Protein AF-A0A060T389-F1 (afdb_monomer_lite)

Foldseek 3Di:
DDDDDDDDPPPVPPPPPVVLVVVLVVVLVVLVVVLVVLVVVLVVLVVVLVVLVVVLVVLVVVCVVDVDPPSVVVNVVSVVVNVVSVVVVVVSVVVSVVSVVVNVVSVD

pLDDT: mean 77.0, std 16.51, range [38.56, 94.81]

Organism: Blastobotrys adeninivorans (NCBI:txid409370)

Radius of gyration: 28.36 Å; chains: 1; bounding box: 82×30×79 Å

Secondary structure (DSSP, 8-state):
-----------------HHHHHHHHHHHHHHHHHHHHHHHHHHHHHHHHHHHHHHHHHHHHHHHHS--TTHHHHHHHHHHHHHHHHHHHHHHHHHHHHHHHHHHHHH-

InterPro domains:
  IPR028119 Snapin/Pallidin/Snn1 [PF14712] (26-102)

Structure (mmCIF, N/CA/C/O backbone):
data_AF-A0A060T389-F1
#
_entry.id   AF-A0A060T389-F1
#
loop_
_atom_site.group_PDB
_atom_site.id
_atom_site.type_symbol
_atom_site.label_atom_id
_atom_site.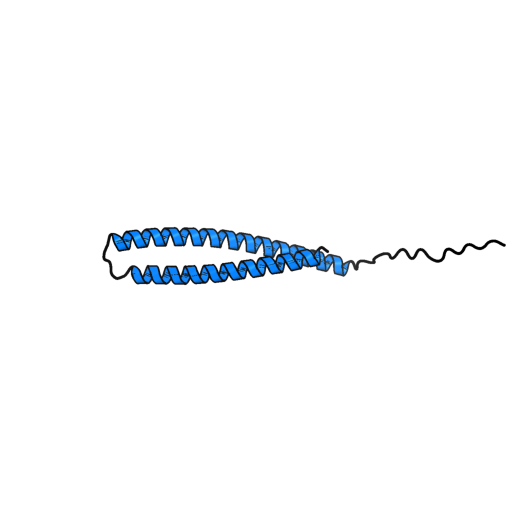label_alt_id
_atom_site.label_comp_id
_atom_site.label_asym_id
_atom_site.label_entity_id
_atom_site.label_seq_id
_atom_site.pdbx_PDB_ins_code
_atom_site.Cartn_x
_atom_site.Cartn_y
_atom_site.Cartn_z
_atom_site.occupancy
_atom_site.B_iso_or_equiv
_atom_site.auth_seq_id
_atom_site.auth_comp_id
_atom_site.auth_asym_id
_atom_site.auth_atom_id
_atom_site.pdbx_PDB_model_num
ATOM 1 N N . MET A 1 1 ? 60.316 -21.127 -50.802 1.00 41.75 1 MET A N 1
ATOM 2 C CA . MET A 1 1 ? 58.850 -21.303 -50.830 1.00 41.75 1 MET A CA 1
ATOM 3 C C . MET A 1 1 ? 58.353 -20.951 -49.443 1.00 41.75 1 MET A C 1
ATOM 5 O O . MET A 1 1 ? 58.579 -21.729 -48.529 1.00 41.75 1 MET A O 1
ATOM 9 N N . SER A 1 2 ? 57.808 -19.750 -49.267 1.00 38.56 2 SER A N 1
ATOM 10 C CA . SER A 1 2 ? 57.327 -19.272 -47.969 1.00 38.56 2 SER A CA 1
ATOM 11 C C . SER A 1 2 ? 55.813 -19.157 -48.042 1.00 38.56 2 SER A C 1
ATOM 13 O O . SER A 1 2 ? 55.300 -18.319 -48.778 1.00 38.56 2 SER A O 1
ATOM 15 N N . SER A 1 3 ? 55.112 -20.024 -47.314 1.00 43.28 3 SER A N 1
ATOM 16 C CA . SER A 1 3 ? 53.719 -19.803 -46.938 1.00 43.28 3 SER A CA 1
ATOM 17 C C . SER A 1 3 ? 53.703 -19.112 -45.582 1.00 43.28 3 SER A C 1
ATOM 19 O O . SER A 1 3 ? 54.318 -19.620 -44.649 1.00 43.28 3 SER A O 1
ATOM 21 N N . SER A 1 4 ? 52.963 -18.021 -45.448 1.00 43.56 4 SER A N 1
ATOM 22 C CA . SER A 1 4 ? 52.203 -17.756 -44.226 1.00 43.56 4 SER A CA 1
ATOM 23 C C . SER A 1 4 ? 51.201 -16.662 -44.542 1.00 43.56 4 SER A C 1
ATOM 25 O O . SER A 1 4 ? 51.562 -15.494 -44.658 1.00 43.56 4 SER A O 1
ATOM 27 N N . GLY A 1 5 ? 49.953 -17.075 -44.748 1.00 51.19 5 GLY A N 1
ATOM 28 C CA . GLY A 1 5 ? 48.824 -16.168 -44.703 1.00 51.19 5 GLY A CA 1
ATOM 29 C C . GLY A 1 5 ? 48.592 -15.707 -43.269 1.00 51.19 5 GLY A C 1
ATOM 30 O O . GLY A 1 5 ? 48.737 -16.488 -42.332 1.00 51.19 5 GLY A O 1
ATOM 31 N N . THR A 1 6 ? 48.206 -14.449 -43.131 1.00 44.44 6 THR A N 1
ATOM 32 C CA . THR A 1 6 ? 47.409 -13.946 -42.013 1.00 44.44 6 THR A CA 1
ATOM 33 C C . THR A 1 6 ? 46.466 -12.918 -42.614 1.00 44.44 6 THR A C 1
ATOM 35 O O . THR A 1 6 ? 46.791 -11.738 -42.738 1.00 44.44 6 THR A O 1
ATOM 38 N N . ASP A 1 7 ? 45.335 -13.434 -43.090 1.00 42.34 7 ASP A N 1
ATOM 39 C CA . ASP A 1 7 ? 44.126 -12.665 -43.330 1.00 42.34 7 ASP A CA 1
ATOM 40 C C . ASP A 1 7 ? 43.680 -12.031 -42.008 1.00 42.34 7 ASP A C 1
ATOM 42 O O . ASP A 1 7 ? 43.430 -12.729 -41.029 1.00 42.34 7 ASP A O 1
ATOM 46 N N . SER A 1 8 ? 43.533 -10.708 -42.040 1.00 44.94 8 SER A N 1
ATOM 47 C CA . SER A 1 8 ? 42.365 -10.018 -41.497 1.00 44.94 8 SER A CA 1
ATOM 48 C C . SER A 1 8 ? 42.048 -10.218 -40.003 1.00 44.94 8 SER A C 1
ATOM 50 O O . SER A 1 8 ? 41.047 -10.845 -39.649 1.00 44.94 8 SER A O 1
ATOM 52 N N . ASP A 1 9 ? 42.783 -9.518 -39.134 1.00 41.03 9 ASP A N 1
ATOM 53 C CA . ASP A 1 9 ? 42.228 -9.043 -37.860 1.00 41.03 9 ASP A CA 1
ATOM 54 C C . ASP A 1 9 ? 41.140 -7.993 -38.159 1.00 41.03 9 ASP A C 1
ATOM 56 O O . ASP A 1 9 ? 41.403 -6.793 -38.260 1.00 41.03 9 ASP A O 1
ATOM 60 N N . VAL A 1 10 ? 39.895 -8.445 -38.354 1.00 46.59 10 VAL A N 1
ATOM 61 C CA . VAL A 1 10 ? 38.722 -7.562 -38.284 1.00 46.59 10 VAL A CA 1
ATOM 62 C C . VAL A 1 10 ? 38.490 -7.259 -36.812 1.00 46.59 10 VAL A C 1
ATOM 64 O O . VAL A 1 10 ? 37.716 -7.931 -36.126 1.00 46.59 10 VAL A O 1
ATOM 67 N N . GLU A 1 11 ? 39.181 -6.237 -36.321 1.00 42.41 11 GLU A N 1
ATOM 68 C CA . GLU A 1 11 ? 38.820 -5.559 -35.088 1.00 42.41 11 GLU A CA 1
ATOM 69 C C . GLU A 1 11 ? 37.392 -5.033 -35.272 1.00 42.41 11 GLU A C 1
ATOM 71 O O . GLU A 1 11 ? 37.126 -4.057 -35.974 1.00 42.41 11 GLU A O 1
ATOM 76 N N . SER A 1 12 ? 36.437 -5.789 -34.733 1.00 41.72 12 SER A N 1
ATOM 77 C CA . SER A 1 12 ? 35.024 -5.442 -34.737 1.00 41.72 12 SER A CA 1
ATOM 78 C C . SER A 1 12 ? 34.844 -4.274 -33.779 1.00 41.72 12 SER A C 1
ATOM 80 O O . SER A 1 12 ? 34.484 -4.456 -32.619 1.00 41.72 12 SER A O 1
ATOM 82 N N . THR A 1 13 ? 35.143 -3.069 -34.259 1.00 44.03 13 THR A N 1
ATOM 83 C CA . THR A 1 13 ? 34.809 -1.816 -33.592 1.00 44.03 13 THR A CA 1
ATOM 84 C C . THR A 1 13 ? 33.298 -1.790 -33.440 1.00 44.03 13 THR A C 1
ATOM 86 O O . THR A 1 13 ? 32.573 -1.457 -34.380 1.00 44.03 13 THR A O 1
ATOM 89 N N . ILE A 1 14 ? 32.821 -2.198 -32.262 1.00 51.94 14 ILE A N 1
ATOM 90 C CA . ILE A 1 14 ? 31.433 -2.066 -31.835 1.00 51.94 14 ILE A CA 1
ATOM 91 C C . ILE A 1 14 ? 31.124 -0.575 -31.922 1.00 51.94 14 ILE A C 1
ATOM 93 O O . ILE A 1 14 ? 31.463 0.211 -31.039 1.00 51.94 14 ILE A O 1
ATOM 97 N N . THR A 1 15 ? 30.533 -0.170 -33.037 1.00 48.59 15 THR A N 1
ATOM 98 C CA . THR A 1 15 ? 30.063 1.189 -33.258 1.00 48.59 15 THR A CA 1
ATOM 99 C C . THR A 1 15 ? 28.778 1.300 -32.449 1.00 48.59 15 THR A C 1
ATOM 101 O O . THR A 1 15 ? 27.683 1.074 -32.954 1.00 48.59 15 THR A O 1
ATOM 104 N N . GLN A 1 16 ? 28.915 1.522 -31.139 1.00 57.31 16 GLN A N 1
ATOM 105 C CA . GLN A 1 16 ? 27.773 1.849 -30.296 1.00 57.31 16 GLN A CA 1
ATOM 106 C C . GLN A 1 16 ? 27.207 3.171 -30.807 1.00 57.31 16 GLN A C 1
ATOM 108 O O . GLN A 1 16 ? 27.879 4.201 -30.768 1.00 57.31 16 GLN A O 1
ATOM 113 N N . ASP A 1 17 ? 25.991 3.120 -31.345 1.00 66.25 17 ASP A N 1
ATOM 114 C CA . ASP A 1 17 ? 25.284 4.296 -31.829 1.00 66.25 17 ASP A CA 1
ATOM 115 C C . ASP A 1 17 ? 25.155 5.311 -30.673 1.00 66.25 17 ASP A C 1
ATOM 117 O O . ASP A 1 17 ? 24.538 5.000 -29.645 1.00 66.25 17 ASP A O 1
ATOM 121 N N . PRO A 1 18 ? 25.735 6.519 -30.791 1.00 66.19 18 PRO A N 1
ATOM 122 C CA . PRO A 1 18 ? 25.688 7.519 -29.729 1.00 66.19 18 PRO A CA 1
ATOM 123 C C . PRO A 1 18 ? 24.251 7.943 -29.408 1.00 66.19 18 PRO A C 1
ATOM 125 O O . PRO A 1 18 ? 23.957 8.305 -28.268 1.00 66.19 18 PRO A O 1
ATOM 128 N N . THR A 1 19 ? 23.324 7.849 -30.366 1.00 69.31 19 THR A N 1
ATOM 129 C CA . THR A 1 19 ? 21.905 8.119 -30.104 1.00 69.31 19 THR A CA 1
ATOM 130 C C . THR A 1 19 ? 21.264 7.021 -29.257 1.00 69.31 19 THR A C 1
ATOM 132 O O . THR A 1 19 ? 20.494 7.337 -28.348 1.00 69.31 19 THR A O 1
ATOM 135 N N . ALA A 1 20 ? 21.652 5.756 -29.455 1.00 67.56 20 ALA A N 1
ATOM 136 C CA . ALA A 1 20 ? 21.224 4.642 -28.613 1.00 67.56 20 ALA A CA 1
ATOM 137 C C . ALA A 1 20 ? 21.775 4.761 -27.184 1.00 67.56 20 ALA A C 1
ATOM 139 O O . ALA A 1 20 ? 21.023 4.569 -26.234 1.00 67.56 20 ALA A O 1
ATOM 140 N N . LEU A 1 21 ? 23.040 5.164 -27.013 1.00 69.69 21 LEU A N 1
ATOM 141 C CA . LEU A 1 21 ? 23.635 5.414 -25.690 1.00 69.69 21 LEU A CA 1
ATOM 142 C C . LEU A 1 21 ? 22.937 6.560 -24.944 1.00 69.69 21 LEU A C 1
ATOM 144 O O . LEU A 1 21 ? 22.666 6.455 -23.749 1.00 69.69 21 LEU A O 1
ATOM 148 N N . THR A 1 22 ? 22.598 7.639 -25.651 1.00 70.75 22 THR A N 1
ATOM 149 C CA . THR A 1 22 ? 21.903 8.789 -25.051 1.00 70.75 22 THR A CA 1
ATOM 150 C C . THR A 1 22 ? 20.462 8.431 -24.671 1.00 70.75 22 THR A C 1
ATOM 152 O O . THR A 1 22 ? 19.989 8.808 -23.601 1.00 70.75 22 THR A O 1
ATOM 155 N N . ALA A 1 23 ? 19.766 7.659 -25.514 1.00 68.50 23 ALA A N 1
ATOM 156 C CA . ALA A 1 23 ? 18.433 7.146 -25.208 1.00 68.50 23 ALA A CA 1
ATOM 157 C C . ALA A 1 23 ? 18.450 6.174 -24.015 1.00 68.50 23 ALA A C 1
ATOM 159 O O . ALA A 1 23 ? 17.561 6.238 -23.167 1.00 68.50 23 ALA A O 1
ATOM 160 N N . GLN A 1 24 ? 19.478 5.325 -23.916 1.00 71.31 24 GLN A N 1
ATOM 161 C CA . GLN A 1 24 ? 19.679 4.411 -22.792 1.00 71.31 24 GLN A CA 1
ATOM 162 C C . GLN A 1 24 ? 19.907 5.175 -21.481 1.00 71.31 24 GLN A C 1
ATOM 164 O O . GLN A 1 24 ? 19.241 4.891 -20.491 1.00 71.31 24 GLN A O 1
ATOM 169 N N . ALA A 1 25 ? 20.774 6.193 -21.493 1.00 70.94 25 ALA A N 1
ATOM 170 C CA . ALA A 1 25 ? 21.052 7.027 -20.324 1.00 70.94 25 ALA A CA 1
ATOM 171 C C . ALA A 1 25 ? 19.802 7.783 -19.836 1.00 70.94 25 ALA A C 1
ATOM 173 O O . ALA A 1 25 ? 19.508 7.805 -18.643 1.00 70.94 25 ALA A O 1
ATOM 174 N N . LEU A 1 26 ? 19.006 8.337 -20.760 1.00 70.19 26 LEU A N 1
ATOM 175 C CA . LEU A 1 26 ? 17.736 8.995 -20.424 1.00 70.19 26 LEU A CA 1
ATOM 176 C C . LEU A 1 26 ? 16.707 8.021 -19.824 1.00 70.19 26 LEU A C 1
ATOM 178 O O . LEU A 1 26 ? 15.930 8.400 -18.942 1.00 70.19 26 LEU A O 1
ATOM 182 N N . LEU A 1 27 ? 16.682 6.771 -20.299 1.00 76.81 27 LEU A N 1
ATOM 183 C CA . LEU A 1 27 ? 15.834 5.717 -19.741 1.00 76.81 27 LEU A CA 1
ATOM 184 C C . LEU A 1 27 ? 16.309 5.295 -18.348 1.00 76.81 27 LEU A C 1
ATOM 186 O O . LEU A 1 27 ? 15.468 5.140 -17.463 1.00 76.81 27 LEU A O 1
ATOM 190 N N . ASP A 1 28 ? 17.618 5.161 -18.140 1.00 77.25 28 ASP A N 1
ATOM 191 C CA . ASP A 1 28 ? 18.215 4.814 -16.848 1.00 77.25 28 ASP A CA 1
ATOM 192 C C . ASP A 1 28 ? 17.918 5.872 -15.777 1.00 77.25 28 ASP A C 1
ATOM 194 O O . ASP A 1 28 ? 17.426 5.521 -14.700 1.00 77.25 28 ASP A O 1
ATOM 198 N N . ASP A 1 29 ? 18.088 7.160 -16.092 1.00 79.56 29 ASP A N 1
ATOM 199 C CA . ASP A 1 29 ? 17.771 8.266 -15.178 1.00 79.56 29 ASP A CA 1
ATOM 200 C C . ASP A 1 29 ? 16.279 8.280 -14.802 1.00 79.56 29 ASP A C 1
ATOM 202 O O . ASP A 1 29 ? 15.897 8.432 -13.636 1.00 79.56 29 ASP A O 1
ATOM 206 N N . SER A 1 30 ? 15.399 8.071 -15.787 1.00 80.12 30 SER A N 1
ATOM 207 C CA . SER A 1 30 ? 13.950 8.008 -15.560 1.00 80.12 30 SER A CA 1
ATOM 208 C C . SER A 1 30 ? 13.552 6.812 -14.686 1.00 80.12 30 SER A C 1
ATOM 210 O O . SER A 1 30 ? 12.687 6.917 -13.801 1.00 80.12 30 SER A O 1
ATOM 212 N N . LEU A 1 31 ? 14.205 5.667 -14.899 1.00 81.44 31 LEU A N 1
ATOM 213 C CA . LEU A 1 31 ? 13.987 4.443 -14.139 1.00 81.44 31 LEU A CA 1
ATOM 214 C C . LEU A 1 31 ? 14.475 4.590 -12.694 1.00 81.44 31 LEU A C 1
ATOM 216 O O . LEU A 1 31 ? 13.813 4.116 -11.767 1.00 81.44 31 LEU A O 1
ATOM 220 N N . GLU A 1 32 ? 15.600 5.272 -12.489 1.00 82.31 32 GLU A N 1
ATOM 221 C CA . GLU A 1 32 ? 16.151 5.564 -11.170 1.00 82.31 32 GLU A CA 1
ATOM 222 C C . GLU A 1 32 ? 15.243 6.505 -10.374 1.00 82.31 32 GLU A C 1
ATOM 224 O O . GLU A 1 32 ? 14.857 6.178 -9.248 1.00 82.31 32 GLU A O 1
ATOM 229 N N . ILE A 1 33 ? 14.790 7.607 -10.980 1.00 85.19 33 ILE A N 1
ATOM 230 C CA . ILE A 1 33 ? 13.823 8.525 -10.357 1.00 85.19 33 ILE A CA 1
ATOM 231 C C . ILE A 1 33 ? 12.534 7.780 -9.983 1.00 85.19 33 ILE A C 1
ATOM 233 O O . ILE A 1 33 ? 11.967 7.984 -8.905 1.00 85.19 33 ILE A O 1
ATOM 237 N N . THR A 1 34 ? 12.061 6.885 -10.854 1.00 82.81 34 THR A N 1
ATOM 238 C CA . THR A 1 34 ? 10.864 6.077 -10.587 1.00 82.81 34 THR A CA 1
ATOM 239 C C . THR A 1 34 ? 11.085 5.105 -9.426 1.00 82.81 34 THR A C 1
ATOM 241 O O . THR A 1 34 ? 10.211 4.969 -8.567 1.00 82.81 34 THR A O 1
ATOM 244 N N . ALA A 1 35 ? 12.255 4.468 -9.348 1.00 82.38 35 ALA A N 1
ATOM 245 C CA . ALA A 1 35 ? 12.607 3.573 -8.251 1.00 82.38 35 ALA A CA 1
ATOM 246 C C . ALA A 1 35 ? 12.703 4.312 -6.907 1.00 82.38 35 ALA A C 1
ATOM 248 O O . ALA A 1 35 ? 12.152 3.839 -5.913 1.00 82.38 35 ALA A O 1
ATOM 249 N N . GLN A 1 36 ? 13.308 5.502 -6.885 1.00 87.62 36 GLN A N 1
ATOM 250 C CA . GLN A 1 36 ? 13.364 6.341 -5.685 1.00 87.62 36 GLN A CA 1
ATOM 251 C C . GLN A 1 36 ? 11.957 6.738 -5.213 1.00 87.62 36 GLN A C 1
ATOM 253 O O . GLN A 1 36 ? 11.629 6.587 -4.035 1.00 87.62 36 GLN A O 1
ATOM 258 N N . ARG A 1 37 ? 11.076 7.161 -6.132 1.00 89.75 37 ARG A N 1
ATOM 259 C CA . ARG A 1 37 ? 9.674 7.491 -5.807 1.00 89.75 37 ARG A CA 1
ATOM 260 C C . ARG A 1 37 ? 8.909 6.295 -5.243 1.00 89.75 37 ARG A C 1
ATOM 262 O O . ARG A 1 37 ? 8.152 6.453 -4.284 1.00 89.75 37 ARG A O 1
ATOM 269 N N . LEU A 1 38 ? 9.111 5.104 -5.808 1.00 87.38 38 LEU A N 1
ATOM 270 C CA . LEU A 1 38 ? 8.518 3.863 -5.301 1.00 87.38 38 LEU A CA 1
ATOM 271 C C . LEU A 1 38 ? 9.006 3.537 -3.891 1.00 87.38 38 LEU A C 1
ATOM 273 O O . LEU A 1 38 ? 8.195 3.208 -3.027 1.00 87.38 38 LEU A O 1
ATOM 277 N N . GLN A 1 39 ? 10.299 3.710 -3.630 1.00 86.69 39 GLN A N 1
ATOM 278 C CA . GLN A 1 39 ? 10.875 3.491 -2.309 1.00 86.69 39 GLN A CA 1
ATOM 279 C C . GLN A 1 39 ? 10.293 4.456 -1.266 1.00 86.69 39 GLN A C 1
ATOM 281 O O . GLN A 1 39 ? 9.899 4.024 -0.179 1.00 86.69 39 GLN A O 1
ATOM 286 N N . THR A 1 40 ? 10.163 5.745 -1.599 1.00 89.94 40 THR A N 1
ATOM 287 C CA . THR A 1 40 ? 9.497 6.731 -0.732 1.00 89.94 40 THR A CA 1
ATOM 288 C C . THR A 1 40 ? 8.038 6.355 -0.474 1.00 89.94 40 THR A C 1
ATOM 290 O O . THR A 1 40 ? 7.577 6.400 0.670 1.00 89.94 40 THR A O 1
ATOM 293 N N . LEU A 1 41 ? 7.311 5.930 -1.512 1.00 90.81 41 LEU A N 1
ATOM 294 C CA . LEU A 1 41 ? 5.920 5.501 -1.383 1.00 90.81 41 LEU A CA 1
ATOM 295 C C . LEU A 1 41 ? 5.794 4.272 -0.475 1.00 90.81 41 LEU A C 1
ATOM 297 O O . LEU A 1 41 ? 4.933 4.241 0.404 1.00 90.81 41 LEU A O 1
ATOM 301 N N . ARG A 1 42 ? 6.685 3.291 -0.628 1.00 89.38 42 ARG A N 1
ATOM 302 C CA . ARG A 1 42 ? 6.727 2.085 0.203 1.00 89.38 42 ARG A CA 1
ATOM 303 C C . ARG A 1 42 ? 6.998 2.414 1.672 1.00 89.38 42 ARG A C 1
ATOM 305 O O . ARG A 1 42 ? 6.338 1.861 2.552 1.00 89.38 42 ARG A O 1
ATOM 312 N N . ALA A 1 43 ? 7.923 3.334 1.947 1.00 88.69 43 ALA A N 1
ATOM 313 C CA . ALA A 1 43 ? 8.192 3.806 3.304 1.00 88.69 43 ALA A CA 1
ATOM 314 C C . ALA A 1 43 ? 6.964 4.508 3.916 1.00 88.69 43 ALA A C 1
ATOM 316 O O . ALA A 1 43 ? 6.585 4.220 5.052 1.00 88.69 43 ALA A O 1
ATOM 317 N N . SER A 1 44 ? 6.287 5.360 3.141 1.00 91.88 44 SER A N 1
ATOM 318 C CA . SER A 1 44 ? 5.044 6.016 3.565 1.00 91.88 44 SER A CA 1
ATOM 319 C C . SER A 1 44 ? 3.932 5.004 3.870 1.00 91.88 44 SER A C 1
ATOM 321 O O . SER A 1 44 ? 3.296 5.077 4.922 1.00 91.88 44 SER A O 1
ATOM 323 N N . GLN A 1 45 ? 3.745 3.997 3.012 1.00 90.00 45 GLN A N 1
ATOM 324 C CA . GLN A 1 45 ? 2.763 2.929 3.221 1.00 90.00 45 GLN A CA 1
ATOM 325 C C . GLN A 1 45 ? 3.056 2.100 4.477 1.00 90.00 45 GLN A C 1
ATOM 327 O O . GLN A 1 45 ? 2.124 1.732 5.193 1.00 90.00 45 GLN A O 1
ATOM 332 N N . ALA A 1 46 ? 4.329 1.831 4.781 1.00 91.94 46 ALA A N 1
ATOM 333 C CA . ALA A 1 46 ? 4.724 1.152 6.016 1.00 91.94 46 ALA A CA 1
ATOM 334 C C . ALA A 1 46 ? 4.407 1.997 7.267 1.00 91.94 46 ALA A C 1
ATOM 336 O O . ALA A 1 46 ? 3.898 1.471 8.264 1.00 91.94 46 ALA A O 1
ATOM 337 N N . GLY A 1 47 ? 4.635 3.313 7.194 1.00 92.56 47 GLY A N 1
ATOM 338 C CA . GLY A 1 47 ? 4.252 4.259 8.244 1.00 92.56 47 GLY A CA 1
ATOM 339 C C . GLY A 1 47 ? 2.739 4.283 8.479 1.00 92.56 47 GLY A C 1
ATOM 340 O O . GLY A 1 47 ? 2.284 4.113 9.611 1.00 92.56 47 GLY A O 1
ATOM 341 N N . LEU A 1 48 ? 1.950 4.396 7.407 1.00 92.62 48 LEU A N 1
ATOM 342 C CA . LEU A 1 48 ? 0.485 4.378 7.472 1.00 92.62 48 LEU A CA 1
ATOM 343 C C . LEU A 1 48 ? -0.057 3.051 8.018 1.00 92.62 48 LEU A C 1
ATOM 345 O O . LEU A 1 48 ? -0.969 3.051 8.843 1.00 92.62 48 LEU A O 1
ATOM 349 N N . ALA A 1 49 ? 0.521 1.916 7.618 1.00 92.19 49 ALA A N 1
ATOM 350 C CA . ALA A 1 49 ? 0.137 0.609 8.148 1.00 92.19 49 ALA A CA 1
ATOM 351 C C . ALA A 1 49 ? 0.380 0.511 9.663 1.00 92.19 49 ALA A C 1
ATOM 353 O O . ALA A 1 49 ? -0.457 -0.019 10.396 1.00 92.19 49 ALA A O 1
ATOM 354 N N . THR A 1 50 ? 1.496 1.064 10.141 1.00 93.88 50 THR A N 1
ATOM 355 C CA . THR A 1 50 ? 1.803 1.140 11.576 1.00 93.88 50 THR A CA 1
ATOM 356 C C . THR A 1 50 ? 0.776 1.995 12.318 1.00 93.88 50 THR A C 1
ATOM 358 O O . THR A 1 50 ? 0.232 1.558 13.330 1.00 93.88 50 THR A O 1
ATOM 361 N N . GLN A 1 51 ? 0.449 3.177 11.789 1.00 93.50 51 GLN A N 1
ATOM 362 C CA . GLN A 1 51 ? -0.561 4.062 12.379 1.00 93.50 51 GLN A CA 1
ATOM 363 C C . GLN A 1 51 ? -1.950 3.409 12.429 1.00 93.50 51 GLN A C 1
ATOM 365 O O . GLN A 1 51 ? -2.628 3.504 13.450 1.00 93.50 51 GLN A O 1
ATOM 370 N N . LEU A 1 52 ? -2.350 2.690 11.374 1.00 94.81 52 LEU A N 1
ATOM 371 C CA . LEU A 1 52 ? -3.613 1.946 11.343 1.00 94.81 52 LEU A CA 1
ATOM 372 C C . LEU A 1 52 ? -3.660 0.836 12.396 1.00 94.81 52 LEU A C 1
ATOM 374 O O . LEU A 1 52 ? -4.684 0.676 13.053 1.00 94.81 52 LEU A O 1
ATOM 378 N N . ASN A 1 53 ? -2.564 0.095 12.591 1.00 92.38 53 ASN A N 1
ATOM 379 C CA . ASN A 1 53 ? -2.503 -0.940 13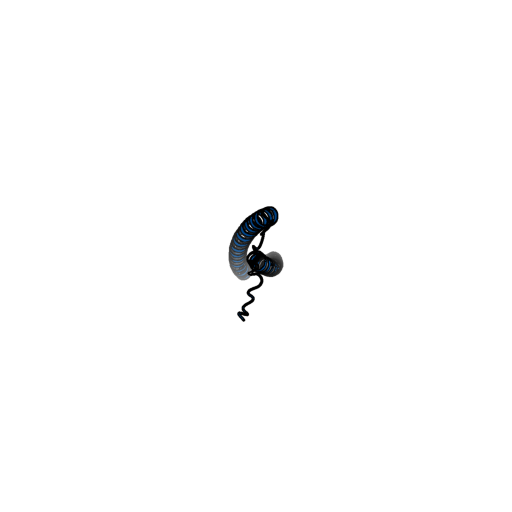.626 1.00 92.38 53 ASN A CA 1
ATOM 380 C C . ASN A 1 53 ? -2.622 -0.341 15.038 1.00 92.38 53 ASN A C 1
ATOM 382 O O . ASN A 1 53 ? -3.332 -0.896 15.870 1.00 92.38 53 ASN A O 1
ATOM 386 N N . ILE A 1 54 ? -1.987 0.808 15.297 1.00 93.94 54 ILE A N 1
ATOM 387 C CA . ILE A 1 54 ? -2.123 1.519 16.581 1.00 93.94 54 ILE A CA 1
ATOM 388 C C . ILE A 1 54 ? -3.571 1.974 16.799 1.00 93.94 54 ILE A C 1
ATOM 390 O O . ILE A 1 54 ? -4.091 1.879 17.909 1.00 93.94 54 ILE A O 1
ATOM 394 N N . LEU A 1 55 ? -4.229 2.480 15.753 1.00 92.69 55 LEU A N 1
ATOM 395 C CA . LEU A 1 55 ? -5.609 2.948 15.851 1.00 92.69 55 LEU A CA 1
ATOM 396 C C . LEU A 1 55 ? -6.588 1.793 16.103 1.00 92.69 55 LEU A C 1
ATOM 398 O O . LEU A 1 55 ? -7.490 1.939 16.921 1.00 92.69 55 LEU A O 1
ATOM 402 N N . LEU A 1 56 ? -6.372 0.648 15.448 1.00 91.69 56 LEU A N 1
ATOM 403 C CA . LEU A 1 56 ? -7.113 -0.593 15.688 1.00 91.69 56 LEU A CA 1
ATOM 404 C C . LEU A 1 56 ? -7.004 -1.042 17.146 1.00 91.69 56 LEU A C 1
ATOM 406 O O . LEU A 1 56 ? -8.029 -1.233 17.786 1.00 91.69 56 LEU A O 1
ATOM 410 N N . ASP A 1 57 ? -5.785 -1.129 17.684 1.00 90.19 57 ASP A N 1
ATOM 411 C CA . ASP A 1 57 ? -5.553 -1.544 19.075 1.00 90.19 57 ASP A CA 1
ATOM 412 C C . ASP A 1 57 ? -6.230 -0.593 20.078 1.00 90.19 57 ASP A C 1
ATOM 414 O O . ASP A 1 57 ? -6.830 -1.023 21.063 1.00 90.19 57 ASP A O 1
ATOM 418 N N . ARG A 1 58 ? -6.200 0.720 19.809 1.00 88.75 58 ARG A N 1
ATOM 419 C CA . ARG A 1 58 ? -6.905 1.710 20.639 1.00 88.75 58 ARG A CA 1
ATOM 420 C C . ARG A 1 58 ? -8.422 1.559 20.567 1.00 88.75 58 ARG A C 1
ATOM 422 O O . ARG A 1 58 ? -9.074 1.654 21.602 1.00 88.75 58 ARG A O 1
ATOM 429 N N . LEU A 1 59 ? -8.976 1.347 19.374 1.00 85.12 59 LEU A N 1
ATOM 430 C CA . LEU A 1 59 ? -10.416 1.167 19.185 1.00 85.12 59 LEU A CA 1
ATOM 431 C C . LEU A 1 59 ? -10.910 -0.131 19.812 1.00 85.12 59 LEU A C 1
ATOM 433 O O . LEU A 1 59 ? -11.948 -0.114 20.455 1.00 85.12 59 LEU A O 1
ATOM 437 N N . GLU A 1 60 ? -10.158 -1.221 19.691 1.00 82.56 60 GLU A N 1
ATOM 438 C CA . GLU A 1 60 ? -10.495 -2.505 20.305 1.00 82.56 60 GLU A CA 1
ATOM 439 C C . GLU A 1 60 ? -10.499 -2.407 21.837 1.00 82.56 60 GLU A C 1
ATOM 441 O O . GLU A 1 60 ? -11.451 -2.835 22.487 1.00 82.56 60 GLU A O 1
ATOM 446 N N . LYS A 1 61 ? -9.495 -1.744 22.427 1.00 82.94 61 LYS A N 1
ATOM 447 C CA . LYS A 1 61 ? -9.477 -1.456 23.871 1.00 82.94 61 LYS A CA 1
ATOM 448 C C . LYS A 1 61 ? -10.654 -0.584 24.304 1.00 82.94 61 LYS A C 1
ATOM 450 O O . LYS A 1 61 ? -11.218 -0.810 25.372 1.00 82.94 61 LYS A O 1
ATOM 455 N N . TYR A 1 62 ? -11.031 0.400 23.491 1.00 77.62 62 TYR A N 1
ATOM 456 C CA . TYR A 1 62 ? -12.161 1.278 23.783 1.00 77.62 62 TYR A CA 1
ATOM 457 C C . TYR A 1 62 ? -13.510 0.550 23.642 1.00 77.62 62 TYR A C 1
ATOM 459 O O . TYR A 1 62 ? -14.378 0.717 24.492 1.00 77.62 62 TYR A O 1
ATOM 467 N N . ASP A 1 63 ? -13.678 -0.311 22.639 1.00 73.75 63 ASP A N 1
ATOM 468 C CA . ASP A 1 63 ? -14.868 -1.156 22.450 1.00 73.75 63 ASP A CA 1
ATOM 469 C C . ASP A 1 63 ? -15.052 -2.152 23.610 1.00 73.75 63 ASP A C 1
ATOM 471 O O . ASP A 1 63 ? -16.154 -2.361 24.114 1.00 73.75 63 ASP A O 1
ATOM 475 N N . GLN A 1 64 ? -13.950 -2.709 24.126 1.00 71.56 64 GLN A N 1
ATOM 476 C CA . GLN A 1 64 ? -13.975 -3.588 25.301 1.00 71.56 64 GLN A CA 1
ATOM 477 C C . GLN A 1 64 ? -14.341 -2.846 26.600 1.00 71.56 64 GLN A C 1
ATOM 479 O O . GLN A 1 64 ? -14.985 -3.421 27.480 1.00 71.56 64 GLN A O 1
ATOM 484 N N . GLN A 1 65 ? -13.935 -1.579 26.737 1.00 68.88 65 GLN A N 1
ATOM 485 C CA . GLN A 1 65 ? -14.193 -0.749 27.925 1.00 68.88 65 GLN A CA 1
ATOM 486 C C . GLN A 1 65 ? -15.561 -0.061 27.899 1.00 68.88 65 GLN A C 1
ATOM 488 O O . GLN A 1 65 ? -16.122 0.260 28.948 1.00 68.88 65 GLN A O 1
ATOM 493 N N . THR A 1 66 ? -16.125 0.135 26.713 1.00 59.78 66 THR A N 1
ATOM 494 C CA . THR A 1 66 ? -17.382 0.844 26.505 1.00 59.78 66 THR A CA 1
ATOM 495 C C . THR A 1 66 ? -18.230 -0.001 25.571 1.00 59.78 66 THR A C 1
ATOM 497 O O . THR A 1 66 ? -17.919 -0.081 24.393 1.00 59.78 66 THR A O 1
ATOM 500 N N . LYS A 1 67 ? -19.310 -0.619 26.082 1.00 59.38 67 LYS A N 1
ATOM 501 C CA . LYS A 1 67 ? -20.314 -1.366 25.289 1.00 59.38 67 LYS A CA 1
ATOM 502 C C . LYS A 1 67 ? -21.068 -0.428 24.328 1.00 59.38 67 LYS A C 1
ATOM 504 O O . LYS A 1 67 ? -22.265 -0.194 24.485 1.00 59.38 67 LYS A O 1
ATOM 509 N N . LEU A 1 68 ? -20.364 0.166 23.375 1.00 58.16 68 LEU A N 1
ATOM 510 C CA . LEU A 1 68 ? -20.871 1.133 22.417 1.00 58.16 68 LEU A CA 1
ATOM 511 C C . LEU A 1 68 ? -21.040 0.420 21.081 1.00 58.16 68 LEU A C 1
ATOM 513 O O . LEU A 1 68 ? -20.088 -0.006 20.442 1.00 58.16 68 LEU A O 1
ATOM 517 N N . ARG A 1 69 ? -22.300 0.302 20.668 1.00 58.78 69 ARG A N 1
ATOM 518 C CA . ARG A 1 69 ? -22.771 -0.487 19.523 1.00 58.78 69 ARG A CA 1
ATOM 519 C C . ARG A 1 69 ? -22.217 -0.031 18.154 1.00 58.78 69 ARG A C 1
ATOM 521 O O . ARG A 1 69 ? -22.459 -0.720 17.173 1.00 58.78 69 ARG A O 1
ATOM 528 N N . ASP A 1 70 ? -21.442 1.058 18.098 1.00 66.44 70 ASP A N 1
ATOM 529 C CA . ASP A 1 70 ? -21.045 1.755 16.862 1.00 66.44 70 ASP A CA 1
ATOM 530 C C . ASP A 1 70 ? -19.540 1.688 16.507 1.00 66.44 70 ASP A C 1
ATOM 532 O O . ASP A 1 70 ? -19.134 2.187 15.454 1.00 66.44 70 ASP A O 1
ATOM 536 N N . ILE A 1 71 ? -18.675 1.064 17.323 1.00 72.06 71 ILE A N 1
ATOM 537 C CA . ILE A 1 71 ? -17.238 0.940 16.981 1.00 72.06 71 ILE A CA 1
ATOM 538 C C . ILE A 1 71 ? -16.944 -0.251 16.066 1.00 72.06 71 ILE A C 1
ATOM 540 O O . ILE A 1 71 ? -16.052 -0.157 15.219 1.00 72.06 71 ILE A O 1
ATOM 544 N N . SER A 1 72 ? -17.749 -1.312 16.149 1.00 75.06 72 SER A N 1
ATOM 545 C CA . SER A 1 72 ? -17.716 -2.472 15.244 1.00 75.06 72 SER A CA 1
ATO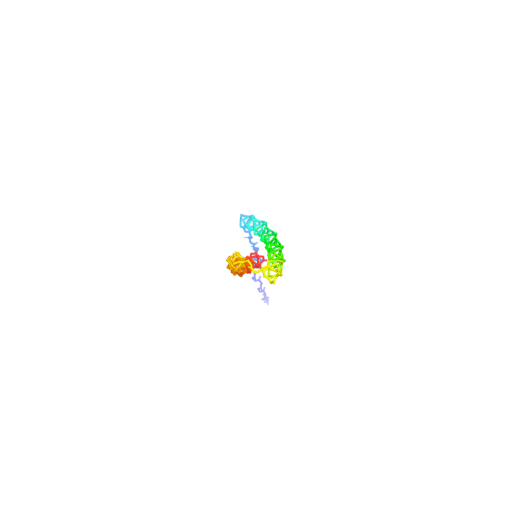M 546 C C . SER A 1 72 ? -17.613 -2.066 13.766 1.00 75.06 72 SER A C 1
ATOM 548 O O . SER A 1 72 ? -16.737 -2.541 13.040 1.00 75.06 72 SER A O 1
ATOM 550 N N . ASP A 1 73 ? -18.443 -1.117 13.327 1.00 80.69 73 ASP A N 1
ATOM 551 C CA . ASP A 1 73 ? -18.467 -0.657 11.934 1.00 80.69 73 ASP A CA 1
ATOM 552 C C . ASP A 1 73 ? -17.183 0.079 11.541 1.00 80.69 73 ASP A C 1
ATOM 554 O O . ASP A 1 73 ? -16.707 -0.017 10.406 1.00 80.69 73 ASP A O 1
ATOM 558 N N . THR A 1 74 ? -16.594 0.810 12.487 1.00 80.56 74 THR A N 1
ATOM 559 C CA . THR A 1 74 ? -15.320 1.504 12.285 1.00 80.56 74 THR A CA 1
ATOM 560 C C . THR A 1 74 ? -14.172 0.499 12.197 1.00 80.56 74 THR A C 1
ATOM 562 O O . THR A 1 74 ? -13.349 0.597 11.287 1.00 80.56 74 THR A O 1
ATOM 565 N N . ILE A 1 75 ? -14.157 -0.519 13.062 1.00 82.94 75 ILE A N 1
ATOM 566 C CA . ILE A 1 75 ? -13.189 -1.623 13.017 1.00 82.94 75 ILE A CA 1
ATOM 567 C C . ILE A 1 75 ? -13.284 -2.363 11.676 1.00 82.94 75 ILE A C 1
ATOM 569 O O . ILE A 1 75 ? -12.265 -2.563 11.011 1.00 82.94 75 ILE A O 1
ATOM 573 N N . ALA A 1 76 ? -14.497 -2.689 11.220 1.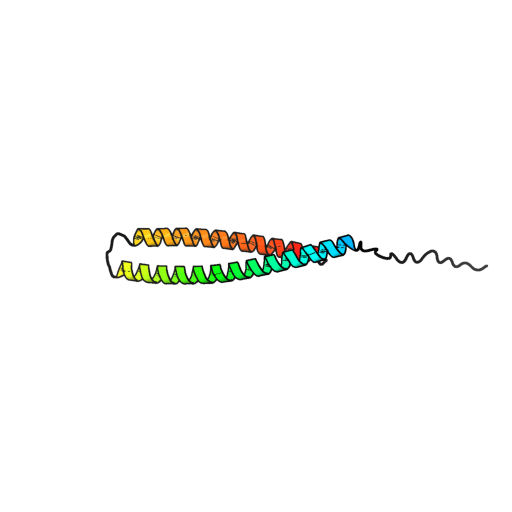00 86.31 76 ALA A N 1
ATOM 574 C CA . ALA A 1 76 ? -14.718 -3.352 9.936 1.00 86.31 76 ALA A CA 1
ATOM 575 C C . ALA A 1 76 ? -14.209 -2.512 8.749 1.00 86.31 76 ALA A C 1
ATOM 577 O O . ALA A 1 76 ? -13.532 -3.030 7.857 1.00 86.31 76 ALA A O 1
ATOM 578 N N . LYS A 1 77 ? -14.465 -1.195 8.746 1.00 88.94 77 LYS A N 1
ATOM 579 C CA . LYS A 1 77 ? -13.939 -0.275 7.717 1.00 88.94 77 LYS A CA 1
ATOM 580 C C . LYS A 1 77 ? -12.411 -0.211 7.725 1.00 88.94 77 LYS A C 1
ATOM 582 O O . LYS A 1 77 ? -11.794 -0.166 6.653 1.00 88.94 77 LYS A O 1
ATOM 587 N N . ILE A 1 78 ? -11.789 -0.227 8.905 1.00 88.56 78 ILE A N 1
ATOM 588 C CA . ILE A 1 78 ? -10.328 -0.241 9.021 1.00 88.56 78 ILE A CA 1
ATOM 589 C C . ILE A 1 78 ? -9.758 -1.561 8.486 1.00 88.56 78 ILE A C 1
ATOM 591 O O . ILE A 1 78 ? -8.799 -1.527 7.715 1.00 88.56 78 ILE A O 1
ATOM 595 N N . ASP A 1 79 ? -10.367 -2.706 8.802 1.00 92.44 79 ASP A N 1
ATOM 596 C CA . ASP A 1 79 ? -9.920 -4.013 8.301 1.00 92.44 79 ASP A CA 1
ATOM 597 C C . ASP A 1 79 ? -10.000 -4.109 6.767 1.00 92.44 79 ASP A C 1
ATOM 599 O O . ASP A 1 79 ? -9.045 -4.521 6.099 1.00 92.44 79 ASP A O 1
ATOM 603 N N . VAL A 1 80 ? -11.094 -3.627 6.169 1.00 93.19 80 VAL A N 1
ATOM 604 C CA . VAL A 1 80 ? -11.225 -3.538 4.704 1.00 93.19 80 VAL A CA 1
ATOM 605 C C . VAL A 1 80 ? -10.128 -2.655 4.104 1.00 93.19 80 VAL A C 1
ATOM 607 O O . VAL A 1 80 ? -9.507 -3.015 3.100 1.00 93.19 80 VAL A O 1
ATOM 610 N N . THR A 1 81 ? -9.848 -1.510 4.726 1.00 91.69 81 THR A N 1
ATOM 611 C CA . THR A 1 81 ? -8.800 -0.588 4.265 1.00 91.69 81 THR A CA 1
ATOM 612 C C . THR A 1 81 ? -7.414 -1.224 4.367 1.00 91.69 81 THR A C 1
ATOM 614 O O . THR A 1 81 ? -6.623 -1.130 3.427 1.00 91.69 81 THR A O 1
ATOM 617 N N . LYS A 1 82 ? -7.143 -1.954 5.454 1.00 93.44 82 LYS A N 1
ATOM 618 C CA . LYS A 1 82 ? -5.907 -2.718 5.654 1.00 93.44 82 LYS A CA 1
ATOM 619 C C . LYS A 1 82 ? -5.713 -3.760 4.553 1.00 93.44 82 LYS A C 1
ATOM 621 O O . LYS A 1 82 ? -4.652 -3.791 3.935 1.00 93.44 82 LYS A O 1
ATOM 626 N N . LYS A 1 83 ? -6.746 -4.546 4.232 1.00 92.94 83 LYS A N 1
ATOM 627 C CA . LYS A 1 83 ? -6.701 -5.542 3.142 1.00 92.94 83 LYS A CA 1
ATOM 628 C C . LYS A 1 83 ? -6.409 -4.902 1.785 1.00 92.94 83 LYS A C 1
ATOM 630 O O . LYS A 1 83 ? -5.580 -5.412 1.029 1.00 92.94 83 LYS A O 1
ATOM 635 N N . ARG A 1 84 ? -7.035 -3.759 1.483 1.00 93.00 84 ARG A N 1
ATOM 636 C CA . ARG A 1 84 ? -6.759 -3.000 0.250 1.00 93.00 84 ARG A CA 1
ATOM 637 C C . ARG A 1 84 ? -5.312 -2.516 0.202 1.00 93.00 84 ARG A C 1
ATOM 639 O O . ARG A 1 84 ? -4.658 -2.689 -0.824 1.00 93.00 84 ARG A O 1
ATOM 646 N N . LEU A 1 85 ? -4.796 -1.976 1.305 1.00 93.00 85 LEU A N 1
ATOM 647 C CA . LEU A 1 85 ? -3.407 -1.527 1.398 1.00 93.00 85 LEU A CA 1
ATOM 648 C C . LEU A 1 85 ? -2.423 -2.687 1.189 1.00 93.00 85 LEU A C 1
ATOM 650 O O . LEU A 1 85 ? -1.468 -2.550 0.430 1.00 93.00 85 LEU A O 1
ATOM 654 N N . THR A 1 86 ? -2.689 -3.859 1.772 1.00 92.00 86 THR A N 1
ATOM 655 C CA . THR A 1 86 ? -1.890 -5.070 1.533 1.00 92.00 86 THR A CA 1
ATOM 656 C C . THR A 1 86 ? -1.882 -5.470 0.055 1.00 92.00 86 THR A C 1
ATOM 658 O O . THR A 1 86 ? -0.822 -5.784 -0.488 1.00 92.00 86 THR A O 1
ATOM 661 N N . GLY A 1 87 ? -3.032 -5.413 -0.625 1.00 91.69 87 GLY A N 1
ATOM 662 C CA . GLY A 1 87 ? -3.123 -5.687 -2.064 1.00 91.69 87 GLY A CA 1
ATOM 663 C C . GLY A 1 87 ? -2.341 -4.686 -2.924 1.00 91.69 87 GLY A C 1
ATOM 664 O O . GLY A 1 87 ? -1.652 -5.075 -3.874 1.00 91.69 87 GLY A O 1
ATOM 665 N N . ILE A 1 88 ? -2.389 -3.403 -2.560 1.00 91.94 88 ILE A N 1
ATOM 666 C CA . ILE A 1 88 ? -1.607 -2.347 -3.215 1.00 91.94 88 ILE A CA 1
ATOM 667 C C . ILE A 1 88 ? -0.108 -2.592 -3.009 1.00 91.94 88 ILE A C 1
ATOM 669 O O . ILE A 1 88 ? 0.630 -2.600 -3.991 1.00 91.94 88 ILE A O 1
ATOM 673 N N . ASN A 1 89 ? 0.341 -2.898 -1.788 1.00 91.31 89 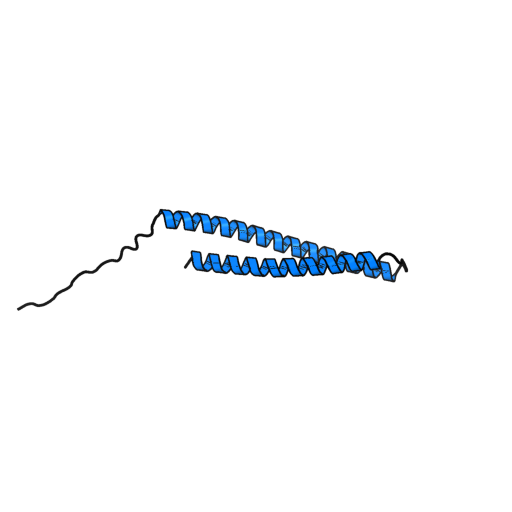ASN A N 1
ATOM 674 C CA . ASN A 1 89 ? 1.746 -3.219 -1.505 1.00 91.31 89 ASN A CA 1
ATOM 675 C C . ASN A 1 89 ? 2.230 -4.438 -2.298 1.00 91.31 89 ASN A C 1
ATOM 677 O O . ASN A 1 89 ? 3.330 -4.429 -2.848 1.00 91.31 89 ASN A O 1
ATOM 681 N N . ALA A 1 90 ? 1.410 -5.487 -2.404 1.00 91.12 90 ALA A N 1
ATOM 682 C CA . ALA A 1 90 ? 1.750 -6.663 -3.200 1.00 91.12 90 ALA A CA 1
ATOM 683 C C . ALA A 1 90 ? 1.924 -6.317 -4.689 1.00 91.12 90 ALA A C 1
ATOM 685 O O . ALA A 1 90 ? 2.804 -6.857 -5.362 1.00 91.12 90 ALA A O 1
ATOM 686 N N . THR A 1 91 ? 1.106 -5.399 -5.204 1.00 91.75 91 THR A N 1
ATOM 687 C CA . THR A 1 91 ? 1.230 -4.886 -6.574 1.00 91.75 91 THR A CA 1
ATOM 688 C C . THR A 1 91 ? 2.481 -4.025 -6.726 1.00 91.75 91 THR A C 1
ATOM 690 O O . THR A 1 91 ? 3.215 -4.197 -7.698 1.00 91.75 91 THR A O 1
ATOM 693 N N . LEU A 1 92 ? 2.779 -3.178 -5.740 1.00 90.75 92 LEU A N 1
ATOM 694 C CA . LEU A 1 92 ? 3.976 -2.343 -5.715 1.00 90.75 92 LEU A CA 1
ATOM 695 C C . LEU A 1 9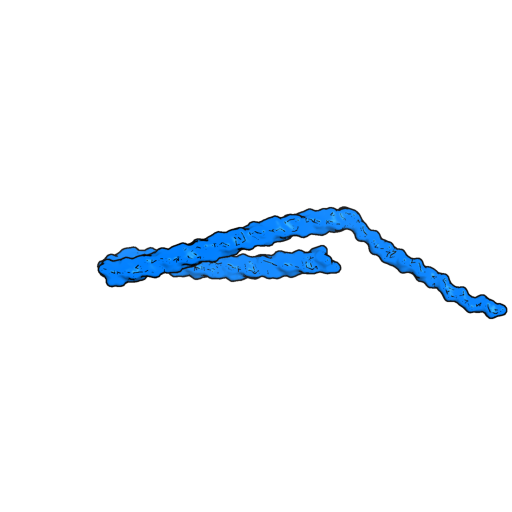2 ? 5.249 -3.187 -5.803 1.00 90.75 92 LEU A C 1
ATOM 697 O O . LEU A 1 92 ? 6.072 -2.960 -6.681 1.00 90.75 92 LEU A O 1
ATOM 701 N N . ILE A 1 93 ? 5.347 -4.244 -4.992 1.00 91.12 93 ILE A N 1
ATOM 702 C CA . ILE A 1 93 ? 6.475 -5.188 -5.014 1.00 91.12 93 ILE A CA 1
ATOM 703 C C . ILE A 1 93 ? 6.637 -5.831 -6.399 1.00 91.12 93 ILE A C 1
ATOM 705 O O . ILE A 1 93 ? 7.756 -6.048 -6.866 1.00 91.12 93 ILE A O 1
ATOM 709 N N . LYS A 1 94 ? 5.533 -6.162 -7.081 1.00 90.69 94 LYS A N 1
ATOM 710 C CA . LYS A 1 94 ? 5.590 -6.712 -8.445 1.00 90.69 94 LYS A CA 1
ATOM 711 C C . LYS A 1 94 ? 6.117 -5.684 -9.447 1.00 90.69 94 LYS A C 1
ATOM 713 O O . LYS A 1 94 ? 6.867 -6.069 -10.342 1.00 90.69 94 LYS A O 1
ATOM 718 N N . VAL A 1 95 ? 5.733 -4.415 -9.311 1.00 89.94 95 VAL A N 1
ATOM 719 C CA . VAL A 1 95 ? 6.218 -3.318 -10.162 1.00 89.94 95 VAL A CA 1
ATOM 720 C C . VAL A 1 95 ? 7.698 -3.045 -9.901 1.00 89.94 95 VAL A C 1
ATOM 722 O O . VAL A 1 95 ? 8.468 -3.050 -10.856 1.00 89.94 95 VAL A O 1
ATOM 725 N N . GLU A 1 96 ? 8.114 -2.928 -8.637 1.00 87.50 96 GLU A N 1
ATOM 726 C CA . GLU A 1 96 ? 9.523 -2.785 -8.232 1.00 87.50 96 GLU A CA 1
ATOM 727 C C . GLU A 1 96 ? 10.382 -3.900 -8.849 1.00 87.50 96 GLU A C 1
ATOM 729 O O . GLU A 1 96 ? 11.365 -3.628 -9.530 1.00 87.50 96 GLU A O 1
ATOM 734 N N . LYS A 1 97 ? 9.949 -5.165 -8.737 1.00 88.94 97 LYS A N 1
ATOM 735 C CA . LYS A 1 97 ? 10.650 -6.308 -9.349 1.00 88.94 97 LYS A CA 1
ATOM 736 C C . LYS A 1 97 ? 10.701 -6.265 -10.878 1.00 88.94 97 LYS A C 1
ATOM 738 O O . LYS A 1 97 ? 11.606 -6.858 -11.459 1.00 88.94 97 LYS A O 1
ATOM 743 N N . ARG A 1 98 ? 9.709 -5.672 -11.551 1.00 88.12 98 ARG A N 1
ATOM 744 C CA . ARG A 1 98 ? 9.728 -5.523 -13.018 1.00 88.12 98 ARG A CA 1
ATOM 745 C C . ARG A 1 98 ? 10.690 -4.421 -13.437 1.00 88.12 98 ARG A C 1
ATOM 747 O O . ARG A 1 98 ? 11.399 -4.625 -14.413 1.00 88.12 98 ARG A O 1
ATOM 754 N N . LEU A 1 99 ? 10.727 -3.311 -12.703 1.00 83.56 99 LEU A N 1
ATOM 755 C CA . LEU A 1 99 ? 11.676 -2.227 -12.946 1.00 83.56 99 LEU A CA 1
ATOM 756 C C . LEU A 1 99 ? 13.113 -2.692 -12.726 1.00 83.56 99 LEU A C 1
ATOM 758 O O . LEU A 1 99 ? 13.945 -2.427 -13.582 1.00 83.56 99 LEU A O 1
ATOM 762 N N . GLU A 1 100 ? 13.380 -3.462 -11.667 1.00 84.44 100 GLU A N 1
ATOM 763 C CA . GLU A 1 100 ? 14.707 -4.047 -11.424 1.00 84.44 100 GLU A CA 1
ATOM 764 C C . GLU A 1 100 ? 15.163 -4.901 -12.618 1.00 84.44 100 GLU A C 1
ATOM 766 O O . GLU A 1 100 ? 16.223 -4.673 -13.182 1.00 84.44 100 GLU A O 1
ATOM 771 N N . ARG A 1 101 ? 14.296 -5.795 -13.117 1.00 86.31 101 ARG A N 1
ATOM 772 C CA . ARG A 1 101 ? 14.606 -6.613 -14.305 1.00 86.31 101 ARG A CA 1
ATOM 773 C C . ARG A 1 101 ? 14.827 -5.801 -15.577 1.00 86.31 101 ARG A C 1
ATOM 775 O O . ARG A 1 101 ? 15.517 -6.280 -16.469 1.00 86.31 101 ARG A O 1
ATOM 782 N N . ILE A 1 102 ? 14.155 -4.660 -15.726 1.00 84.38 102 ILE A N 1
ATOM 783 C CA . ILE A 1 102 ? 14.365 -3.771 -16.874 1.00 84.38 102 ILE A CA 1
ATOM 784 C C . ILE A 1 102 ? 15.727 -3.098 -16.722 1.00 84.38 102 ILE A C 1
ATOM 786 O O . ILE A 1 102 ? 16.518 -3.186 -17.648 1.00 84.38 102 ILE A O 1
ATOM 790 N N . ARG A 1 103 ? 16.041 -2.557 -15.539 1.00 76.56 103 ARG A N 1
ATOM 791 C CA . ARG A 1 103 ? 17.351 -1.972 -15.220 1.00 76.56 103 ARG A CA 1
ATOM 792 C C . ARG A 1 103 ? 18.493 -2.940 -15.520 1.00 76.56 103 ARG A C 1
ATOM 794 O O . ARG A 1 103 ? 19.439 -2.573 -16.205 1.00 76.56 103 ARG A O 1
ATOM 801 N N . ASP A 1 104 ? 18.382 -4.180 -15.049 1.00 81.12 104 ASP A N 1
ATOM 802 C CA . ASP A 1 104 ? 19.415 -5.202 -15.239 1.00 81.12 104 ASP A CA 1
ATOM 803 C C . ASP A 1 104 ? 19.632 -5.530 -16.722 1.00 81.12 104 ASP A C 1
ATOM 805 O O . ASP A 1 104 ? 20.759 -5.753 -17.146 1.00 81.12 104 ASP A O 1
ATOM 809 N N . LYS A 1 105 ? 18.562 -5.527 -17.527 1.00 75.50 105 LYS A N 1
ATOM 810 C CA . LYS A 1 105 ? 18.635 -5.737 -18.983 1.00 75.50 105 LYS A CA 1
ATOM 811 C C . LYS A 1 105 ? 19.144 -4.522 -19.752 1.00 75.50 105 LYS A C 1
ATOM 813 O O . LYS A 1 105 ? 19.650 -4.686 -20.848 1.00 75.50 105 LYS A O 1
ATOM 818 N N . THR A 1 106 ? 18.936 -3.325 -19.219 1.00 69.88 106 THR A N 1
ATOM 819 C CA . THR A 1 106 ? 19.386 -2.060 -19.810 1.00 69.88 106 THR A CA 1
ATOM 820 C C . THR A 1 106 ? 20.880 -1.825 -19.532 1.00 69.88 106 THR A C 1
ATOM 822 O O . THR A 1 106 ? 21.544 -1.158 -20.320 1.00 69.88 106 THR A O 1
ATOM 825 N N . ARG A 1 107 ? 21.427 -2.415 -18.458 1.00 59.25 107 ARG A N 1
ATOM 826 C CA . ARG A 1 107 ? 22.847 -2.328 -18.067 1.00 59.25 107 ARG A CA 1
ATOM 827 C C . ARG A 1 107 ? 23.740 -3.479 -18.560 1.00 59.25 107 ARG A C 1
ATOM 829 O O . ARG A 1 107 ? 24.957 -3.356 -18.437 1.00 59.25 107 ARG A O 1
ATOM 836 N N . ALA A 1 108 ? 23.158 -4.583 -19.035 1.00 52.97 108 ALA A N 1
ATOM 837 C CA . ALA A 1 108 ? 23.862 -5.744 -19.598 1.00 52.97 108 ALA A CA 1
ATOM 838 C C . ALA A 1 108 ? 24.005 -5.624 -21.119 1.00 52.97 108 ALA A C 1
ATOM 840 O O . ALA A 1 108 ? 25.056 -6.064 -21.634 1.00 52.97 108 ALA A O 1
#

Sequence (108 aa):
MSSSGTDSDVESTITQDPTALTAQALLDDSLEITAQRLQTLRASQAGLATQLNILLDRLEKYDQQTKLRDISDTIAKIDVTKKRLTGINATLIKVEKRLERIRDKTRA